Protein AF-A0A5D3BBI4-F1 (afdb_monomer_lite)

Radius of gyration: 28.53 Å; chains: 1; bounding box: 76×20×69 Å

pLDDT: mean 78.43, std 12.87, range [55.44, 94.0]

Sequence (66 aa):
MPSRCEIFCEILIAILIPPLGVEFCICLLLTFLGYVPGIIYALYAIVFIDRDEYFDEYRRPLYAPA

InterPro domains:
  IPR000612 Proteolipid membrane potential modulator [PF01679] (8-47)
  IPR000612 Proteolipid membra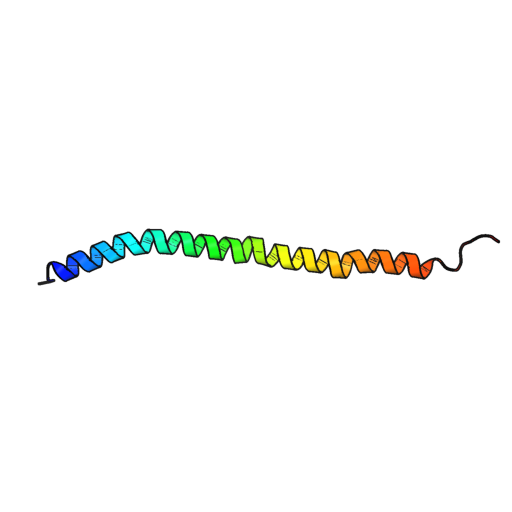ne potential modulator [PTHR21659] (8-48)

Structure (mmCIF, N/CA/C/O backbone):
data_AF-A0A5D3BBI4-F1
#
_entry.id   AF-A0A5D3BBI4-F1
#
loop_
_atom_site.group_PDB
_atom_site.id
_atom_site.type_symbol
_atom_site.label_atom_id
_atom_site.label_alt_id
_atom_site.label_comp_id
_atom_site.label_asym_id
_atom_site.label_entity_id
_atom_site.label_seq_id
_atom_site.pdbx_PDB_ins_code
_atom_site.Cartn_x
_atom_site.Cartn_y
_atom_site.Cartn_z
_atom_site.occupancy
_atom_site.B_iso_or_equiv
_atom_site.auth_seq_id
_atom_site.auth_comp_id
_atom_site.auth_asym_id
_atom_site.auth_atom_id
_atom_site.pdbx_PDB_model_num
ATOM 1 N N . MET A 1 1 ? -37.473 -10.743 22.980 1.00 59.12 1 MET A N 1
ATOM 2 C CA . MET A 1 1 ? -36.540 -10.003 23.854 1.00 59.12 1 MET A CA 1
ATOM 3 C C . MET A 1 1 ? -35.154 -10.454 23.439 1.00 59.12 1 MET A C 1
ATOM 5 O O . MET A 1 1 ? -34.904 -11.646 23.594 1.00 59.12 1 MET A O 1
ATOM 9 N N . PRO A 1 2 ? -34.322 -9.601 22.824 1.00 70.56 2 PRO A N 1
ATOM 10 C CA . PRO A 1 2 ? -32.972 -10.009 22.453 1.00 70.56 2 PRO A CA 1
ATOM 11 C C . PRO A 1 2 ? -32.238 -10.445 23.722 1.00 70.56 2 PRO A C 1
ATOM 13 O O . PRO A 1 2 ? -32.320 -9.789 24.767 1.00 70.56 2 PRO A O 1
ATOM 16 N N . SER A 1 3 ? -31.611 -11.616 23.670 1.00 83.12 3 SER A N 1
ATOM 17 C CA . SER A 1 3 ? -30.867 -12.130 24.816 1.00 83.12 3 SER A CA 1
ATOM 18 C C . SER A 1 3 ? -29.639 -11.244 25.058 1.00 83.12 3 SER A C 1
ATOM 20 O O . SER A 1 3 ? -29.085 -10.667 24.125 1.00 83.12 3 SER A O 1
ATOM 22 N N . ARG A 1 4 ? -29.173 -11.133 26.310 1.00 84.19 4 ARG A N 1
ATOM 23 C CA . ARG A 1 4 ? -27.950 -10.368 26.640 1.00 84.19 4 ARG A CA 1
ATOM 24 C C . ARG A 1 4 ? -26.734 -10.816 25.813 1.00 84.19 4 ARG A C 1
ATOM 26 O O . ARG A 1 4 ? -25.862 -10.001 25.543 1.00 84.19 4 ARG A O 1
ATOM 33 N N . CYS A 1 5 ? -26.706 -12.082 25.389 1.00 84.25 5 CYS A N 1
ATOM 34 C CA . CYS A 1 5 ? -25.687 -12.631 24.496 1.00 84.25 5 CYS A CA 1
ATOM 35 C C . CYS A 1 5 ? -25.756 -12.036 23.083 1.00 84.25 5 CYS A C 1
ATOM 37 O O . CYS A 1 5 ? -24.721 -11.758 22.496 1.00 84.25 5 CYS A O 1
ATOM 39 N N . GLU A 1 6 ? -26.956 -11.804 22.555 1.00 89.25 6 GLU A N 1
ATOM 40 C CA . GLU A 1 6 ? -27.171 -11.241 21.215 1.00 89.25 6 GLU A CA 1
ATOM 41 C C . GLU A 1 6 ? -26.702 -9.783 21.152 1.00 89.25 6 GLU A C 1
ATOM 43 O O . GLU A 1 6 ? -25.944 -9.406 20.262 1.00 89.25 6 GLU A O 1
ATOM 48 N N . ILE A 1 7 ? -27.041 -9.006 22.187 1.00 90.69 7 ILE A N 1
ATOM 49 C CA . ILE A 1 7 ? -26.581 -7.621 22.358 1.00 90.69 7 ILE A CA 1
ATOM 50 C C . ILE A 1 7 ? -25.050 -7.579 22.499 1.00 90.69 7 ILE A C 1
ATOM 52 O O . ILE A 1 7 ? -24.390 -6.724 21.915 1.00 90.69 7 ILE A O 1
ATOM 56 N N . PHE A 1 8 ? -24.466 -8.518 23.249 1.00 90.25 8 PHE A N 1
ATOM 57 C CA . PHE A 1 8 ? -23.013 -8.615 23.401 1.00 90.25 8 PHE A CA 1
ATOM 58 C C . PHE A 1 8 ? -22.313 -8.944 22.074 1.00 90.25 8 PHE A C 1
ATOM 60 O O . PHE A 1 8 ? -21.295 -8.332 21.755 1.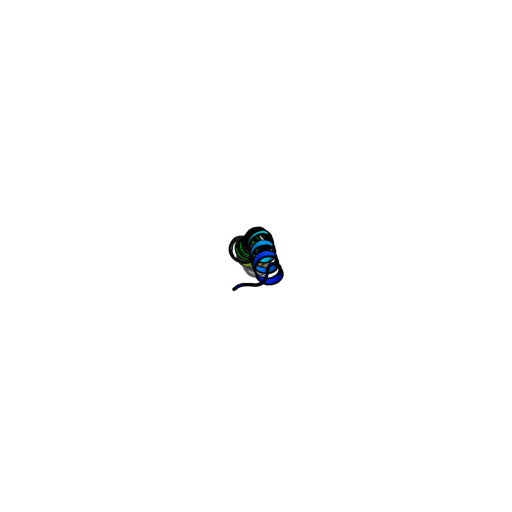00 90.25 8 PHE A O 1
ATOM 67 N N . CYS A 1 9 ? -22.870 -9.862 21.280 1.00 87.25 9 CYS A N 1
ATOM 68 C CA . CYS A 1 9 ? -22.348 -10.198 19.956 1.00 87.25 9 CYS A CA 1
ATOM 69 C C . CYS A 1 9 ? -22.431 -9.018 18.978 1.00 87.25 9 CYS A C 1
ATOM 71 O O . CYS A 1 9 ? -21.453 -8.767 18.277 1.00 87.25 9 CYS A O 1
ATOM 73 N N . GLU A 1 10 ? -23.536 -8.265 18.946 1.00 89.81 10 GLU A N 1
ATOM 74 C CA . GLU A 1 10 ? -23.634 -7.063 18.103 1.00 89.81 10 GLU A CA 1
ATOM 75 C C . GLU A 1 10 ? -22.584 -6.014 18.473 1.00 89.81 10 GLU A C 1
ATOM 77 O O . GLU A 1 10 ? -21.927 -5.470 17.590 1.00 89.81 10 GLU A O 1
ATOM 82 N N . ILE A 1 11 ? -22.374 -5.766 19.768 1.00 91.69 11 ILE A N 1
ATOM 83 C CA . ILE A 1 11 ? -21.365 -4.809 20.239 1.00 91.69 11 ILE A CA 1
ATOM 84 C C . ILE A 1 11 ? -19.956 -5.280 19.862 1.00 91.69 11 ILE A C 1
ATOM 86 O O . ILE A 1 11 ? -19.144 -4.483 19.395 1.00 91.69 11 ILE A O 1
ATOM 90 N N . LEU A 1 12 ? -19.666 -6.574 20.020 1.00 89.50 12 LEU A N 1
ATOM 91 C CA . LEU A 1 12 ? -18.377 -7.155 19.647 1.00 89.50 12 LEU A CA 1
ATOM 92 C C . LEU A 1 12 ? -18.103 -6.979 18.145 1.00 89.50 12 LEU A C 1
ATOM 94 O O . LEU A 1 12 ? -17.022 -6.540 17.754 1.00 89.50 12 LEU A O 1
ATOM 98 N N . ILE A 1 13 ? -19.099 -7.274 17.309 1.00 87.69 13 ILE A N 1
ATOM 99 C CA . ILE A 1 13 ? -19.027 -7.108 15.856 1.00 87.69 13 ILE A CA 1
ATOM 100 C C . ILE A 1 13 ? -18.880 -5.625 15.495 1.00 87.69 13 ILE A C 1
ATOM 102 O O . ILE A 1 13 ? -18.030 -5.284 14.680 1.00 87.69 13 ILE A O 1
ATOM 106 N N . ALA A 1 14 ? -19.631 -4.731 16.138 1.00 87.12 14 ALA A N 1
ATOM 107 C CA . ALA A 1 14 ? -19.566 -3.291 15.906 1.00 87.12 14 ALA A CA 1
ATOM 108 C C . ALA A 1 14 ? -18.239 -2.655 16.348 1.00 87.12 14 ALA A C 1
ATOM 110 O O . ALA A 1 14 ? -17.892 -1.598 15.837 1.00 87.12 14 ALA A O 1
ATOM 111 N N . ILE A 1 15 ? -17.492 -3.273 17.268 1.00 84.44 15 ILE A N 1
ATOM 112 C CA . ILE A 1 15 ? -16.145 -2.832 17.664 1.00 84.44 15 ILE A CA 1
ATOM 113 C C . ILE A 1 15 ? -15.076 -3.417 16.736 1.00 84.44 15 ILE A C 1
ATOM 115 O O . ILE A 1 15 ? -14.086 -2.746 16.460 1.00 84.44 15 ILE A O 1
ATOM 119 N N . LEU A 1 16 ? -15.263 -4.646 16.245 1.00 79.75 16 LEU A N 1
ATOM 120 C CA . LEU A 1 16 ? -14.266 -5.355 15.439 1.00 79.75 16 LEU A CA 1
ATOM 121 C C . LEU A 1 16 ? -14.357 -5.038 13.933 1.00 79.75 16 LEU A C 1
ATOM 123 O O . LEU A 1 16 ? -13.336 -4.971 13.253 1.00 79.75 16 LEU A O 1
ATOM 127 N N . ILE A 1 17 ? -15.557 -4.790 13.406 1.00 78.19 17 ILE A N 1
ATOM 128 C CA . ILE A 1 17 ? -15.792 -4.399 12.006 1.00 78.19 17 ILE A CA 1
ATOM 129 C C . ILE A 1 17 ? -15.143 -3.062 11.612 1.00 78.19 17 ILE A C 1
ATOM 131 O O . ILE A 1 17 ? -14.512 -3.031 10.552 1.00 78.19 17 ILE A O 1
ATOM 135 N N . PRO A 1 18 ? -15.257 -1.963 12.388 1.00 76.19 18 PRO A N 1
ATOM 136 C CA . PRO A 1 18 ? -14.658 -0.691 11.999 1.00 76.19 18 PRO A CA 1
ATOM 137 C C . PRO A 1 18 ? -13.132 -0.743 11.811 1.00 76.19 18 PRO A C 1
ATOM 139 O O . PRO A 1 18 ? -12.689 -0.267 10.767 1.00 76.19 18 PRO A O 1
ATOM 142 N N . PRO A 1 19 ? -12.316 -1.324 12.721 1.00 77.81 19 PRO A N 1
ATOM 143 C CA . PRO A 1 19 ? -10.867 -1.398 12.534 1.00 77.81 19 PRO A CA 1
ATOM 144 C C . PRO A 1 19 ? -10.462 -2.372 11.418 1.00 77.81 19 PRO A C 1
ATOM 146 O O . PRO A 1 19 ? -9.586 -2.044 10.622 1.00 77.81 19 PRO A O 1
ATOM 149 N N . LEU A 1 20 ? -11.126 -3.528 11.288 1.00 74.81 20 LEU A N 1
ATOM 150 C CA . LEU A 1 20 ? -10.794 -4.496 10.232 1.00 74.81 20 LEU A CA 1
ATOM 151 C C . LEU A 1 20 ? -11.101 -3.963 8.825 1.00 74.81 20 LEU A C 1
ATOM 153 O O . LEU A 1 20 ? -10.353 -4.228 7.884 1.00 74.81 20 LEU A O 1
ATOM 157 N N . GLY A 1 21 ? -12.187 -3.202 8.672 1.00 76.44 21 GLY A N 1
ATOM 158 C CA . GLY A 1 21 ? -12.573 -2.631 7.384 1.00 76.44 21 GLY A CA 1
ATOM 159 C C . GLY A 1 21 ? -11.614 -1.544 6.896 1.00 76.44 21 GLY A C 1
ATOM 160 O O . GLY A 1 21 ? -11.313 -1.492 5.704 1.00 76.44 21 GLY A O 1
ATOM 161 N N . VAL A 1 22 ? -11.104 -0.689 7.791 1.00 81.00 22 VAL A N 1
ATOM 162 C CA . VAL A 1 22 ? -10.214 0.416 7.390 1.00 81.00 22 VAL A CA 1
ATOM 163 C C . VAL A 1 22 ? -8.830 -0.067 6.975 1.00 81.00 22 VAL A C 1
ATOM 165 O O . VAL A 1 22 ? -8.335 0.375 5.939 1.00 81.00 22 VAL A O 1
ATOM 168 N N . GLU A 1 23 ? -8.227 -1.001 7.711 1.00 80.12 23 GLU A N 1
ATOM 169 C CA . GLU A 1 23 ? -6.903 -1.524 7.356 1.00 80.12 23 GLU A CA 1
ATOM 170 C C . GLU A 1 23 ? -6.950 -2.294 6.033 1.00 80.12 23 GLU A C 1
ATOM 172 O O . GLU A 1 23 ? -6.101 -2.094 5.162 1.00 80.12 23 GLU A O 1
ATOM 177 N N . PHE A 1 24 ? -8.004 -3.086 5.818 1.00 81.75 24 PHE A N 1
ATOM 178 C CA . PHE A 1 24 ? -8.201 -3.808 4.565 1.00 81.75 24 PHE A CA 1
ATOM 179 C C . PHE A 1 24 ? -8.420 -2.866 3.370 1.00 81.75 24 PHE A C 1
ATOM 181 O O . PHE A 1 24 ? -7.803 -3.044 2.317 1.00 81.75 24 PHE A O 1
ATOM 188 N N . CYS A 1 25 ? -9.252 -1.832 3.529 1.00 84.50 25 CYS A N 1
ATOM 189 C CA . CYS A 1 25 ? -9.501 -0.844 2.479 1.00 84.50 25 CYS A CA 1
ATOM 190 C C . CYS A 1 25 ? -8.248 -0.033 2.129 1.00 84.50 25 CYS A C 1
ATOM 192 O O . CYS A 1 25 ? -8.003 0.220 0.949 1.00 84.50 25 CYS A O 1
ATOM 194 N N . ILE A 1 26 ? -7.438 0.351 3.121 1.00 87.00 26 ILE A N 1
ATOM 195 C CA . ILE A 1 26 ? -6.179 1.069 2.884 1.00 87.00 26 ILE A CA 1
ATOM 196 C C . ILE A 1 26 ? -5.169 0.160 2.176 1.00 87.00 26 ILE A C 1
ATOM 198 O O . ILE A 1 26 ? -4.550 0.598 1.206 1.00 87.00 26 ILE A O 1
ATOM 202 N N . CYS A 1 27 ? -5.031 -1.105 2.585 1.00 87.75 27 CYS A N 1
ATOM 203 C CA . CYS A 1 27 ? -4.176 -2.067 1.887 1.00 87.75 27 CYS A CA 1
ATOM 204 C C . CYS A 1 27 ? -4.605 -2.259 0.428 1.00 87.75 27 CYS A C 1
ATOM 206 O O . CYS A 1 27 ? -3.761 -2.175 -0.462 1.00 87.75 27 CYS A O 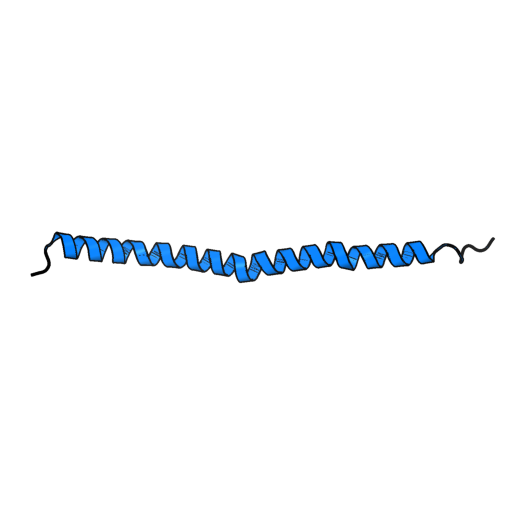1
ATOM 208 N N . LEU A 1 28 ? -5.904 -2.436 0.162 1.00 88.00 28 LEU A N 1
ATOM 209 C CA . LEU A 1 28 ? -6.414 -2.532 -1.208 1.00 88.00 28 LEU A CA 1
ATOM 210 C C . LEU A 1 28 ? -6.148 -1.259 -2.013 1.00 88.00 28 LEU A C 1
ATOM 212 O O . LEU A 1 28 ? -5.689 -1.349 -3.151 1.00 88.00 28 LEU A O 1
ATOM 216 N N . LEU A 1 29 ? -6.389 -0.082 -1.431 1.00 89.75 29 LEU A N 1
ATOM 217 C CA . LEU A 1 29 ? -6.088 1.192 -2.079 1.00 89.75 29 LEU A CA 1
ATOM 218 C C . LEU A 1 29 ? -4.606 1.296 -2.431 1.00 89.75 29 LEU A C 1
ATOM 220 O O . LE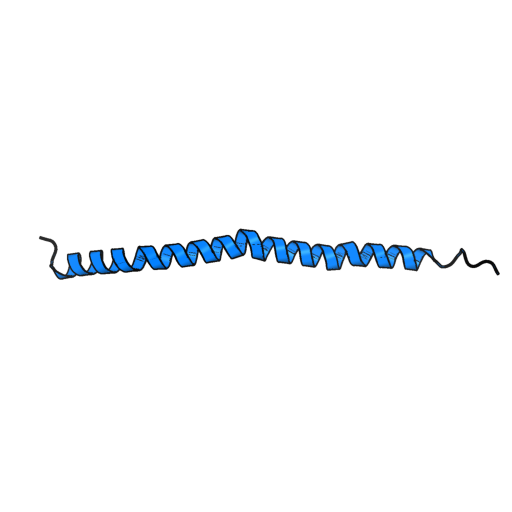U A 1 29 ? -4.288 1.609 -3.570 1.00 89.75 29 LEU A O 1
ATOM 224 N N . LEU A 1 30 ? -3.696 0.986 -1.508 1.00 87.94 30 LEU A N 1
ATOM 225 C CA . LEU A 1 30 ? -2.253 1.030 -1.761 1.00 87.94 30 LEU A CA 1
ATOM 226 C C . LEU A 1 30 ? -1.823 0.024 -2.837 1.00 87.94 30 LEU A C 1
ATOM 228 O O . LEU A 1 30 ? -0.990 0.347 -3.690 1.00 87.94 30 LEU A O 1
ATOM 232 N N . THR A 1 31 ? -2.414 -1.172 -2.848 1.00 89.31 31 THR A N 1
ATOM 233 C CA . THR A 1 31 ? -2.157 -2.166 -3.892 1.00 89.31 31 THR A CA 1
ATOM 234 C C . THR A 1 31 ? -2.627 -1.667 -5.263 1.00 89.31 31 THR A C 1
ATOM 236 O O . THR A 1 31 ? -1.865 -1.729 -6.228 1.00 89.31 31 THR A O 1
ATOM 239 N N . PHE A 1 32 ? -3.838 -1.118 -5.365 1.00 88.38 32 PHE A N 1
ATOM 240 C CA . PHE A 1 32 ? -4.381 -0.645 -6.642 1.00 88.38 32 PHE A CA 1
ATOM 241 C C . PHE A 1 32 ? -3.759 0.674 -7.128 1.00 88.38 32 PHE A C 1
ATOM 243 O O . PHE A 1 32 ? -3.465 0.792 -8.315 1.00 88.38 32 PHE A O 1
ATOM 250 N N . LEU A 1 33 ? -3.541 1.657 -6.248 1.00 87.50 33 LEU A N 1
ATOM 251 C CA . LEU A 1 33 ? -3.024 2.983 -6.622 1.00 87.50 33 LEU A CA 1
ATOM 252 C C . LEU A 1 33 ? -1.501 3.053 -6.723 1.00 87.50 33 LEU A C 1
ATOM 254 O O . LEU A 1 33 ? -0.997 3.905 -7.445 1.00 87.50 33 LEU A O 1
ATOM 258 N N . GLY A 1 34 ? -0.764 2.241 -5.967 1.00 85.94 34 GLY A N 1
ATOM 259 C CA . GLY A 1 34 ? 0.694 2.364 -5.869 1.00 85.94 34 GLY A CA 1
ATOM 260 C C . GLY A 1 34 ? 1.430 1.157 -6.430 1.00 85.94 34 GLY A C 1
ATOM 261 O O . GLY A 1 34 ? 2.324 1.297 -7.262 1.00 85.94 34 GLY A O 1
ATOM 262 N N . TYR A 1 35 ? 1.044 -0.039 -5.993 1.00 89.06 35 TYR A N 1
ATOM 263 C CA . TYR A 1 35 ? 1.776 -1.262 -6.325 1.00 89.06 35 TYR A CA 1
ATOM 264 C C . TYR A 1 35 ? 1.597 -1.675 -7.791 1.00 89.06 35 TYR A C 1
ATOM 266 O O . TYR A 1 35 ? 2.582 -1.884 -8.498 1.00 89.06 35 TYR A O 1
ATOM 274 N N . VAL A 1 36 ? 0.351 -1.733 -8.273 1.00 92.31 36 VAL A N 1
ATOM 275 C CA . VAL A 1 36 ? 0.045 -2.086 -9.670 1.00 92.31 36 VAL A CA 1
ATOM 276 C C . VAL A 1 36 ? 0.682 -1.110 -10.673 1.00 92.31 36 VAL A C 1
ATOM 278 O O . VAL A 1 36 ? 1.433 -1.576 -11.535 1.00 92.31 36 VAL A O 1
ATOM 281 N N . PRO A 1 37 ? 0.468 0.220 -10.588 1.00 89.69 37 PRO A N 1
ATOM 282 C CA . PRO A 1 37 ? 1.090 1.145 -11.535 1.00 89.69 37 PRO A CA 1
ATOM 283 C C . PRO A 1 37 ? 2.617 1.188 -11.405 1.00 89.69 37 PRO A C 1
ATOM 285 O O . PRO A 1 37 ? 3.297 1.328 -12.420 1.00 89.69 37 PRO A O 1
ATOM 288 N N . GLY A 1 38 ? 3.170 1.001 -10.200 1.00 92.88 38 GLY A N 1
ATOM 289 C CA . GLY A 1 38 ? 4.617 0.910 -9.991 1.00 92.88 38 GLY A CA 1
ATOM 290 C C . GLY A 1 38 ? 5.253 -0.278 -10.719 1.00 92.88 38 GLY A C 1
ATOM 291 O O . GLY A 1 38 ? 6.267 -0.111 -11.396 1.00 92.88 38 GLY A O 1
ATOM 292 N N . ILE A 1 39 ? 4.631 -1.461 -10.647 1.00 93.50 39 ILE A N 1
ATOM 293 C CA . ILE A 1 39 ? 5.095 -2.652 -11.378 1.00 93.50 39 ILE A CA 1
ATOM 294 C C . ILE A 1 39 ? 5.006 -2.440 -12.888 1.00 93.50 39 ILE A C 1
ATOM 296 O O . ILE A 1 39 ? 5.958 -2.746 -13.604 1.00 93.50 39 ILE A O 1
ATOM 300 N N . ILE A 1 40 ? 3.885 -1.906 -13.379 1.00 94.00 40 ILE A N 1
ATOM 301 C CA . ILE A 1 40 ? 3.693 -1.658 -14.814 1.00 94.00 40 ILE A CA 1
ATOM 302 C C . ILE A 1 40 ? 4.757 -0.685 -15.336 1.00 94.00 40 ILE A C 1
ATOM 304 O O . ILE A 1 40 ? 5.348 -0.934 -16.385 1.00 94.00 40 ILE A O 1
ATOM 308 N N . TYR A 1 41 ? 5.047 0.384 -14.592 1.00 89.69 41 TYR A N 1
ATOM 309 C CA . TYR A 1 41 ? 6.080 1.347 -14.964 1.00 89.69 41 TYR A CA 1
ATOM 310 C C . TYR A 1 41 ? 7.480 0.723 -14.987 1.00 89.69 41 TYR A C 1
ATOM 312 O O . TYR A 1 41 ? 8.227 0.932 -15.941 1.00 89.69 41 TYR A O 1
ATOM 320 N N . ALA A 1 42 ? 7.830 -0.083 -13.981 1.00 92.94 42 ALA A N 1
ATOM 321 C CA . ALA A 1 42 ? 9.119 -0.771 -13.939 1.00 92.94 42 ALA A CA 1
ATOM 322 C C . ALA A 1 42 ? 9.292 -1.733 -15.125 1.00 92.94 42 ALA A C 1
ATOM 324 O O . ALA A 1 42 ? 10.343 -1.746 -15.764 1.00 92.94 42 ALA A O 1
ATOM 325 N N . LEU A 1 43 ? 8.245 -2.491 -15.465 1.00 92.81 43 LEU A N 1
ATOM 326 C CA . LEU A 1 43 ? 8.251 -3.361 -16.640 1.00 92.81 43 LEU A CA 1
ATOM 327 C C . LEU A 1 43 ? 8.374 -2.562 -17.939 1.00 92.81 43 LEU A C 1
ATOM 329 O O . LEU A 1 43 ? 9.134 -2.960 -18.814 1.00 92.81 43 LEU A O 1
ATOM 333 N N . TYR A 1 44 ? 7.677 -1.432 -18.068 1.00 89.56 44 TYR A N 1
ATOM 334 C CA . TYR A 1 44 ? 7.808 -0.561 -19.237 1.00 89.56 44 TYR A CA 1
ATOM 335 C C . TYR A 1 44 ? 9.227 0.003 -19.367 1.00 89.56 44 TYR A C 1
ATOM 337 O O . TYR A 1 44 ? 9.792 -0.009 -20.455 1.00 89.56 44 TYR A O 1
ATOM 345 N N . ALA A 1 45 ? 9.835 0.440 -18.265 1.00 86.75 45 ALA A N 1
ATOM 346 C CA . ALA A 1 45 ? 11.209 0.930 -18.266 1.00 86.75 45 ALA A CA 1
ATOM 347 C C . ALA A 1 45 ? 12.211 -0.167 -18.671 1.00 86.75 45 ALA A C 1
ATOM 349 O O . ALA A 1 45 ? 13.090 0.070 -19.490 1.00 86.75 45 ALA A O 1
ATOM 350 N N . ILE A 1 46 ? 12.053 -1.391 -18.167 1.00 85.94 46 ILE A N 1
ATOM 351 C CA . ILE A 1 46 ? 12.947 -2.499 -18.535 1.00 85.94 46 ILE A CA 1
ATOM 352 C C . ILE A 1 46 ? 12.714 -2.952 -19.980 1.00 85.94 46 ILE A C 1
ATOM 354 O O . ILE A 1 46 ? 13.662 -3.245 -20.690 1.00 85.94 46 ILE A O 1
ATOM 358 N N . VAL A 1 47 ? 11.465 -3.050 -20.435 1.00 86.75 47 VAL A N 1
ATOM 359 C CA . VAL A 1 47 ? 11.161 -3.614 -21.760 1.00 86.75 47 VAL A CA 1
ATOM 360 C C . VAL A 1 47 ? 11.313 -2.584 -22.874 1.00 86.75 47 VAL A C 1
ATOM 362 O O . VAL A 1 47 ? 11.749 -2.936 -23.964 1.00 86.75 47 VAL A O 1
ATOM 365 N N . PHE A 1 48 ? 10.907 -1.338 -22.647 1.00 74.50 48 PHE A N 1
ATOM 366 C CA . PHE A 1 48 ? 10.816 -0.321 -23.693 1.00 74.50 48 PHE A CA 1
ATOM 367 C C . PHE A 1 48 ? 12.048 0.589 -23.715 1.00 74.50 48 PHE A C 1
ATOM 369 O O . PHE A 1 48 ? 12.649 0.754 -24.769 1.00 74.50 48 PHE A O 1
ATOM 376 N N . ILE A 1 49 ? 12.469 1.110 -22.557 1.00 65.19 49 ILE A N 1
ATOM 377 C CA . ILE A 1 49 ? 13.636 2.006 -22.462 1.00 65.19 49 ILE A CA 1
ATOM 378 C C . ILE A 1 49 ? 14.952 1.273 -22.775 1.00 65.19 49 ILE A C 1
ATOM 380 O O . ILE A 1 49 ? 15.780 1.820 -23.493 1.00 65.19 49 ILE A O 1
ATOM 384 N N . ASP A 1 50 ? 15.128 0.024 -22.328 1.00 60.94 50 ASP A N 1
ATOM 385 C CA . ASP A 1 50 ? 16.323 -0.778 -22.665 1.00 60.94 50 ASP A CA 1
ATOM 386 C C . ASP A 1 50 ? 16.397 -1.107 -24.169 1.00 60.94 50 ASP A C 1
ATOM 388 O O . ASP A 1 50 ? 17.469 -1.143 -24.774 1.00 60.94 50 ASP A O 1
ATOM 392 N N . ARG A 1 51 ? 15.238 -1.289 -24.818 1.00 59.38 51 ARG A N 1
ATOM 393 C CA . ARG A 1 51 ? 15.176 -1.565 -26.259 1.00 59.38 51 ARG A CA 1
ATOM 394 C C . ARG A 1 51 ? 15.665 -0.383 -27.087 1.00 59.38 51 ARG A C 1
ATOM 396 O O . ARG A 1 51 ? 16.358 -0.630 -28.072 1.00 59.38 51 ARG A O 1
ATOM 403 N N . ASP A 1 52 ? 15.340 0.852 -26.710 1.00 57.88 52 ASP A N 1
ATOM 404 C CA . 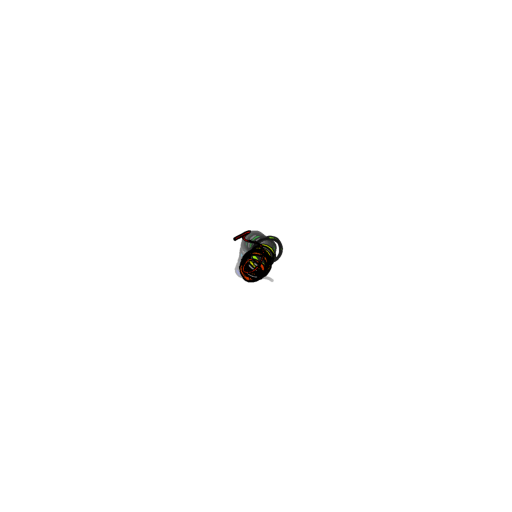ASP A 1 52 ? 15.811 2.040 -27.432 1.00 57.88 52 ASP A CA 1
ATOM 405 C C . ASP A 1 52 ? 17.350 2.163 -27.394 1.00 57.88 52 ASP A C 1
ATOM 407 O O . ASP A 1 52 ? 17.955 2.464 -28.423 1.00 57.88 52 ASP A O 1
ATOM 411 N N . GLU A 1 53 ? 18.008 1.822 -26.276 1.00 59.91 53 GLU A N 1
ATOM 412 C CA . GLU A 1 53 ? 19.480 1.860 -26.175 1.00 59.91 53 GLU A CA 1
ATOM 413 C C . GLU A 1 53 ? 20.168 0.794 -27.057 1.00 59.91 53 GLU A C 1
ATOM 415 O O . GLU A 1 53 ? 21.173 1.072 -27.717 1.00 59.91 53 GLU A O 1
ATOM 420 N N . TYR A 1 54 ? 19.596 -0.412 -27.164 1.00 55.78 54 TYR A N 1
ATOM 421 C CA . TYR A 1 54 ? 20.123 -1.463 -28.051 1.00 55.78 54 TYR A CA 1
ATOM 422 C C . TYR A 1 54 ? 19.928 -1.167 -29.548 1.00 55.78 54 TYR A C 1
ATOM 424 O O . TYR A 1 54 ? 20.733 -1.616 -30.374 1.00 55.78 54 TYR A O 1
ATOM 432 N N . PHE A 1 55 ? 18.872 -0.440 -29.933 1.00 55.44 55 PHE A N 1
ATOM 433 C CA . PHE A 1 55 ? 18.626 -0.106 -31.341 1.00 55.44 55 PHE A CA 1
ATOM 434 C C . PHE A 1 55 ? 19.640 0.907 -31.896 1.00 55.44 55 PHE A C 1
ATOM 436 O O . PHE A 1 55 ? 19.992 0.808 -33.077 1.00 55.44 55 PHE A O 1
ATOM 443 N N . ASP A 1 56 ? 20.149 1.826 -31.070 1.00 58.28 56 ASP A N 1
ATOM 444 C CA . ASP A 1 56 ? 21.192 2.771 -31.491 1.00 58.28 56 ASP 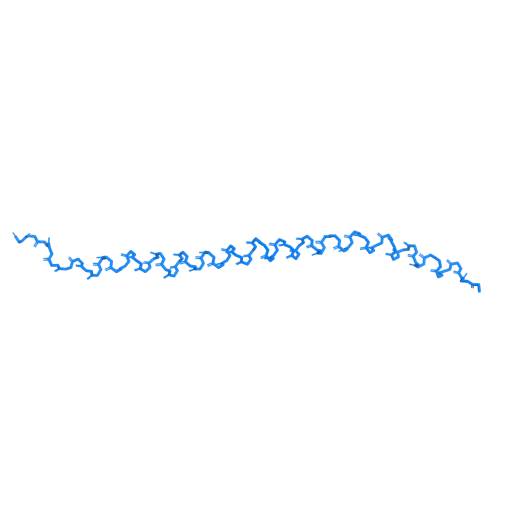A CA 1
ATOM 445 C C . ASP A 1 56 ? 22.550 2.078 -31.694 1.00 58.28 56 ASP A C 1
ATOM 447 O O . ASP A 1 56 ? 23.231 2.334 -32.693 1.00 58.28 56 ASP A O 1
ATOM 451 N N . GLU A 1 57 ? 22.924 1.139 -30.819 1.00 60.81 57 GLU A N 1
ATOM 452 C CA . GLU A 1 57 ? 24.196 0.406 -30.919 1.00 60.81 57 GLU A CA 1
ATOM 453 C C . GLU A 1 57 ? 24.232 -0.517 -32.158 1.00 60.81 57 GLU A C 1
ATOM 455 O O . GLU A 1 57 ? 25.231 -0.560 -32.879 1.00 60.81 57 GLU A O 1
ATOM 460 N N . TYR A 1 58 ? 23.120 -1.181 -32.511 1.00 57.41 58 TYR A N 1
ATOM 461 C CA . TYR A 1 58 ? 23.044 -2.020 -33.723 1.00 57.41 58 TYR A CA 1
ATOM 462 C C . TYR A 1 58 ? 23.125 -1.209 -35.036 1.00 57.41 58 TYR A C 1
ATOM 464 O O . TYR A 1 58 ? 23.501 -1.749 -36.079 1.00 57.41 58 TYR A O 1
ATOM 472 N N . ARG A 1 59 ? 22.826 0.100 -35.012 1.00 56.84 59 ARG A N 1
ATOM 473 C CA . ARG A 1 59 ? 22.968 1.004 -36.173 1.00 56.84 59 ARG A CA 1
ATOM 474 C C . ARG A 1 59 ? 24.383 1.593 -36.315 1.00 56.84 59 ARG A C 1
ATOM 476 O O . ARG A 1 59 ? 24.665 2.267 -37.310 1.00 56.84 59 ARG A O 1
ATOM 483 N N . ARG A 1 60 ? 25.313 1.303 -35.397 1.00 60.53 60 ARG A N 1
ATOM 484 C CA . ARG A 1 60 ? 26.689 1.829 -35.437 1.00 60.53 60 ARG A CA 1
ATOM 485 C C . ARG A 1 60 ? 27.718 1.171 -36.385 1.00 60.53 60 ARG A C 1
ATOM 487 O O . ARG A 1 60 ? 28.848 1.655 -36.360 1.00 60.53 60 ARG A O 1
ATOM 494 N N . PRO A 1 61 ? 27.466 0.177 -37.268 1.00 61.00 61 PRO A N 1
ATOM 495 C CA . PRO A 1 61 ? 28.585 -0.439 -37.990 1.00 61.00 61 PRO A CA 1
ATOM 496 C C . PRO A 1 61 ? 29.067 0.290 -39.266 1.00 61.00 61 PRO A C 1
ATOM 498 O O . PRO A 1 61 ? 29.758 -0.338 -40.057 1.00 61.00 61 PRO A O 1
ATOM 501 N N . LEU A 1 62 ? 28.766 1.577 -39.520 1.00 60.31 62 LEU A N 1
ATOM 502 C CA . LEU A 1 62 ? 29.116 2.213 -40.817 1.00 60.31 62 LEU A CA 1
ATOM 503 C C . LEU A 1 62 ? 29.657 3.659 -40.793 1.00 60.31 62 LEU A C 1
ATOM 505 O O . LEU A 1 62 ? 29.871 4.226 -41.861 1.00 60.31 62 LEU A O 1
ATOM 509 N N . TYR A 1 63 ? 29.932 4.255 -39.627 1.00 61.16 63 TYR A N 1
ATOM 510 C CA . TYR A 1 63 ? 30.483 5.624 -39.531 1.00 61.16 63 TYR A CA 1
ATOM 511 C C . TYR A 1 63 ? 31.821 5.707 -38.777 1.00 61.16 63 TYR A C 1
ATOM 513 O O . TYR A 1 63 ? 32.130 6.723 -38.158 1.00 61.16 63 TYR A O 1
ATOM 521 N N . ALA A 1 64 ? 32.643 4.658 -38.840 1.00 62.06 64 ALA A N 1
ATOM 522 C CA . ALA A 1 64 ? 34.063 4.798 -38.532 1.00 62.06 64 ALA A CA 1
ATOM 523 C C . ALA A 1 64 ? 34.779 5.303 -39.802 1.00 62.06 64 ALA A C 1
ATOM 525 O O . ALA A 1 64 ? 34.747 4.592 -40.811 1.00 62.06 64 ALA A O 1
ATOM 526 N N . PRO A 1 65 ? 35.379 6.509 -39.819 1.00 59.34 65 PRO A N 1
ATOM 527 C CA . PRO A 1 65 ? 36.303 6.859 -40.888 1.00 59.34 65 PRO A CA 1
ATOM 528 C C . PRO A 1 65 ? 37.511 5.914 -40.796 1.00 59.34 65 PRO A C 1
ATOM 530 O O . PRO A 1 65 ? 38.066 5.729 -39.712 1.00 59.34 65 PRO A O 1
ATOM 533 N N . ALA A 1 66 ? 37.831 5.268 -41.920 1.00 62.91 66 ALA A N 1
ATOM 534 C CA . ALA A 1 66 ? 39.008 4.417 -42.096 1.00 62.91 66 ALA A CA 1
ATOM 535 C C . ALA A 1 66 ? 40.320 5.199 -41.942 1.00 62.91 66 ALA A C 1
ATOM 537 O O . ALA A 1 66 ? 40.320 6.415 -42.251 1.00 62.91 66 ALA A O 1
#

Foldseek 3Di:
DQDPVNVVVVVVCVVPVVVVVVVVVVVVCCCVVPVVVVVVVVCCCVPPVVVVVVVVVVPPPPPDDD

Secondary structure (DSSP, 8-state):
---HHHHHHHHHHHHHHHHHHHHHHHHHHHIIIIIHHHHHHHHHIIIIIHHHHHHHHHT-TT----

Organism: Cucumis melo var. makuwa (NCBI:txid1194695)